Protein AF-A0A968ABQ9-F1 (afdb_monomer)

Nearest PDB structures (foldseek):
  1vh9-assembly1_A  TM=7.383E-01  e=1.690E-01  Escherichia coli
  5hmb-assembly1_A  TM=7.871E-01  e=1.147E-01  Streptomyces sahachiroi
  3s4k-assembly1_A  TM=7.893E-01  e=3.225E-01  Mycobacterium tuberculosis
  4qdb-assembly4_F  TM=7.900E-01  e=9.071E-01  Pseudomonas aeruginosa PAO1
  4qda-assembly3_D  TM=6.925E-01  e=5.409E-01  Pseudomonas aeruginosa PAO1

Mean predicted aligned error: 3.35 Å

Secondary structure (DSSP, 8-state):
---TTS-----EE-TTS-EEEEEE--GGGEEETTEE-HHHHHHHHHHHHHHHHH-S-TTSPPP---S-------S--BSSSEEEEE-

Structure (mmCIF, N/CA/C/O backbone):
data_AF-A0A968ABQ9-F1
#
_entry.id   AF-A0A968ABQ9-F1
#
loop_
_atom_site.group_PDB
_atom_site.id
_atom_site.type_symbol
_atom_site.label_atom_id
_atom_site.label_alt_id
_atom_site.label_comp_id
_atom_site.label_asym_id
_atom_site.label_entity_id
_atom_site.label_seq_id
_atom_site.pdbx_PDB_ins_code
_atom_site.Cartn_x
_atom_site.Cartn_y
_atom_site.Cartn_z
_atom_site.occupancy
_atom_site.B_iso_or_equiv
_atom_site.auth_seq_id
_atom_site.auth_comp_id
_atom_site.auth_asym_id
_atom_site.auth_atom_id
_atom_site.pdbx_PDB_model_num
ATOM 1 N N . MET A 1 1 ? 17.207 -9.243 2.630 1.00 53.38 1 MET A N 1
ATOM 2 C CA . MET A 1 1 ? 17.262 -8.594 3.957 1.00 53.38 1 MET A CA 1
ATOM 3 C C . MET A 1 1 ? 15.884 -8.758 4.563 1.00 53.38 1 MET A C 1
ATOM 5 O O . MET A 1 1 ? 14.923 -8.339 3.934 1.00 53.38 1 MET A O 1
ATOM 9 N N . GLU A 1 2 ? 15.768 -9.455 5.686 1.00 79.81 2 GLU A N 1
ATOM 10 C CA . GLU A 1 2 ? 14.475 -9.724 6.319 1.00 79.81 2 GLU A CA 1
ATOM 11 C C . GLU A 1 2 ? 14.197 -8.613 7.335 1.00 79.81 2 GLU A C 1
ATOM 13 O O . GLU A 1 2 ? 14.951 -8.438 8.290 1.00 79.81 2 GLU A O 1
ATOM 18 N N . ASN A 1 3 ? 13.176 -7.794 7.075 1.00 83.81 3 ASN A N 1
ATOM 19 C CA . ASN A 1 3 ? 12.723 -6.774 8.015 1.00 83.81 3 ASN A CA 1
ATOM 20 C C . ASN A 1 3 ? 11.444 -7.288 8.689 1.00 83.81 3 ASN A C 1
ATOM 22 O O . ASN A 1 3 ? 10.413 -7.275 8.022 1.00 83.81 3 ASN A O 1
ATOM 26 N N . PRO A 1 4 ? 11.475 -7.691 9.972 1.00 84.00 4 PRO A N 1
ATOM 27 C CA . PRO A 1 4 ? 10.311 -8.259 10.658 1.00 84.00 4 PRO A CA 1
ATOM 28 C C . PRO A 1 4 ? 9.153 -7.265 10.840 1.00 84.00 4 PRO A C 1
ATOM 30 O O . PRO A 1 4 ? 8.051 -7.665 11.199 1.00 84.00 4 PRO A O 1
ATOM 33 N N . PHE A 1 5 ? 9.395 -5.970 10.617 1.00 81.31 5 PHE A N 1
ATOM 34 C CA . PHE A 1 5 ? 8.380 -4.916 10.688 1.00 81.31 5 PHE A CA 1
ATOM 35 C C . PHE A 1 5 ? 7.928 -4.428 9.304 1.00 81.31 5 PHE A C 1
ATOM 37 O O . PHE A 1 5 ? 7.182 -3.449 9.208 1.00 81.31 5 PHE A O 1
ATOM 44 N N . GLY A 1 6 ? 8.408 -5.067 8.231 1.00 85.69 6 GLY A N 1
ATOM 45 C CA . GLY A 1 6 ? 7.993 -4.762 6.869 1.00 85.69 6 GLY A CA 1
ATOM 46 C C . GLY A 1 6 ? 6.520 -5.097 6.639 1.00 85.69 6 GLY A C 1
ATOM 47 O O . GLY A 1 6 ? 5.933 -5.918 7.332 1.00 85.69 6 GLY A O 1
ATOM 48 N N . LEU A 1 7 ? 5.911 -4.478 5.627 1.00 90.75 7 LEU A N 1
ATOM 49 C CA . LEU A 1 7 ? 4.535 -4.815 5.239 1.00 90.75 7 LEU A CA 1
ATOM 50 C C . LEU A 1 7 ? 4.445 -6.168 4.516 1.00 90.75 7 LEU A C 1
ATOM 52 O O . LEU A 1 7 ? 3.360 -6.731 4.439 1.00 90.75 7 LEU A O 1
ATOM 56 N N . HIS A 1 8 ? 5.574 -6.682 4.010 1.00 91.62 8 HIS A N 1
ATOM 57 C CA . HIS A 1 8 ? 5.666 -7.961 3.294 1.00 91.62 8 HIS A CA 1
ATOM 58 C C . HIS A 1 8 ? 4.632 -8.087 2.162 1.00 91.62 8 HIS A C 1
ATOM 60 O O . HIS A 1 8 ? 3.972 -9.109 2.014 1.00 91.62 8 HIS A O 1
ATOM 66 N N . LEU A 1 9 ? 4.470 -7.014 1.381 1.00 94.50 9 LEU A N 1
ATOM 67 C CA . LEU A 1 9 ? 3.531 -6.971 0.263 1.00 94.50 9 LEU A CA 1
ATOM 68 C C . LEU A 1 9 ? 4.009 -7.877 -0.875 1.00 94.50 9 LEU A C 1
ATOM 70 O O . LEU A 1 9 ? 5.160 -7.783 -1.309 1.00 94.50 9 LEU A O 1
ATOM 74 N N . GLU A 1 10 ? 3.098 -8.691 -1.396 1.00 94.56 10 GLU A N 1
ATOM 75 C CA . GLU A 1 10 ? 3.315 -9.514 -2.584 1.00 94.56 10 GLU A CA 1
ATOM 76 C C . GLU A 1 10 ? 2.591 -8.907 -3.786 1.00 94.56 10 GLU A C 1
ATOM 78 O O . GLU A 1 10 ? 1.461 -8.423 -3.669 1.00 94.56 10 GLU A O 1
ATOM 83 N N . PHE A 1 11 ? 3.252 -8.925 -4.943 1.00 94.94 11 PHE A N 1
ATOM 84 C CA . PHE A 1 11 ? 2.770 -8.285 -6.161 1.00 94.94 11 PHE A CA 1
ATOM 85 C C . PHE A 1 11 ? 2.713 -9.274 -7.317 1.00 94.94 11 PHE A C 1
ATOM 87 O O . PHE A 1 11 ? 3.613 -10.097 -7.480 1.00 94.94 11 PHE A O 1
ATOM 94 N N . TYR A 1 12 ? 1.697 -9.131 -8.160 1.00 94.25 12 TYR A N 1
ATOM 95 C CA . TYR A 1 12 ? 1.593 -9.834 -9.434 1.00 94.25 12 TYR A CA 1
ATOM 96 C C . TYR A 1 12 ? 1.045 -8.909 -10.519 1.00 94.25 12 TYR A C 1
ATOM 98 O O . TYR A 1 12 ? 0.426 -7.886 -10.223 1.00 94.25 12 TYR A O 1
ATOM 106 N N . TYR A 1 13 ? 1.274 -9.276 -11.779 1.00 93.69 13 TYR A N 1
ATOM 107 C CA . TYR A 1 13 ? 0.664 -8.608 -12.923 1.00 93.69 13 TYR A CA 1
ATOM 108 C C . TYR A 1 13 ? -0.618 -9.337 -13.314 1.00 93.69 13 TYR A C 1
ATOM 110 O O . TYR A 1 13 ? -0.618 -10.563 -13.421 1.00 93.69 13 TYR A O 1
ATOM 118 N N . ASP A 1 14 ? -1.711 -8.602 -13.509 1.00 94.25 14 ASP A N 1
ATOM 119 C CA . ASP A 1 14 ? -2.928 -9.190 -14.072 1.00 94.25 14 ASP A CA 1
ATOM 120 C C . ASP A 1 14 ? -2.879 -9.285 -15.606 1.00 94.25 14 ASP A C 1
ATOM 122 O O . ASP A 1 14 ? -1.925 -8.848 -16.248 1.00 94.25 14 ASP A O 1
ATOM 126 N N . GLU A 1 15 ? -3.927 -9.851 -16.210 1.00 92.56 15 GLU A N 1
ATOM 127 C CA . GLU A 1 15 ? -4.038 -10.034 -17.668 1.00 92.56 15 GLU A CA 1
ATOM 128 C C . GLU A 1 15 ? -3.969 -8.718 -18.462 1.00 92.56 15 GLU A C 1
ATOM 130 O O . GLU A 1 15 ? -3.608 -8.717 -19.638 1.00 92.56 15 GLU A O 1
ATOM 135 N N . SER A 1 16 ? -4.284 -7.591 -17.819 1.00 92.81 16 SER A N 1
ATOM 136 C CA . SER A 1 16 ? -4.206 -6.250 -18.404 1.00 92.81 16 SER A CA 1
ATOM 137 C C . SER A 1 16 ? -2.848 -5.579 -18.170 1.00 92.81 16 SER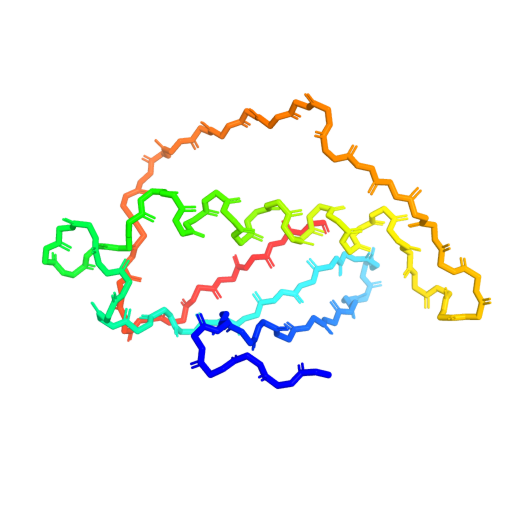 A C 1
ATOM 139 O O . SER A 1 16 ? -2.670 -4.423 -18.554 1.00 92.81 16 SER A O 1
ATOM 141 N N . GLY A 1 17 ? -1.902 -6.267 -17.522 1.00 90.62 17 GLY A N 1
ATOM 142 C CA . GLY A 1 17 ? -0.577 -5.751 -17.189 1.00 90.62 17 GLY A CA 1
ATOM 143 C C . GLY A 1 17 ? -0.551 -4.783 -16.003 1.00 90.62 17 GLY A C 1
ATOM 144 O O . GLY A 1 17 ? 0.426 -4.052 -15.854 1.00 90.62 17 GLY A O 1
ATOM 145 N N . ARG A 1 18 ? -1.595 -4.749 -15.164 1.00 95.19 18 ARG A N 1
ATOM 146 C CA . ARG A 1 18 ? -1.635 -3.906 -13.955 1.00 95.19 18 ARG A CA 1
ATOM 147 C C . ARG A 1 18 ? -0.914 -4.577 -12.803 1.00 95.19 18 ARG A C 1
ATOM 149 O O . ARG A 1 18 ? -1.000 -5.795 -12.662 1.00 95.19 18 ARG A O 1
ATOM 156 N N . VAL A 1 19 ? -0.296 -3.784 -11.934 1.00 96.75 19 VAL A N 1
ATOM 157 C CA . VAL A 1 19 ? 0.303 -4.295 -10.698 1.00 96.75 19 VAL A CA 1
ATOM 158 C C . VAL A 1 19 ? -0.789 -4.455 -9.652 1.00 96.75 19 VAL A C 1
ATOM 160 O O . VAL A 1 19 ? -1.450 -3.490 -9.268 1.00 96.75 19 VAL A O 1
ATOM 163 N N . ILE A 1 20 ? -0.963 -5.674 -9.160 1.00 97.56 20 ILE A N 1
ATOM 164 C CA . ILE A 1 20 ? -1.950 -6.017 -8.145 1.00 97.56 20 ILE A CA 1
ATOM 165 C C . ILE A 1 20 ? -1.246 -6.482 -6.876 1.00 97.56 20 ILE A C 1
ATOM 167 O O . ILE A 1 20 ? -0.288 -7.248 -6.932 1.00 97.56 20 ILE A O 1
ATOM 171 N N . CYS A 1 21 ? -1.763 -6.049 -5.728 1.00 97.62 21 CYS A N 1
ATOM 172 C CA . CYS A 1 21 ? -1.439 -6.623 -4.428 1.00 97.62 21 CYS A CA 1
ATOM 173 C C . CYS A 1 21 ? -2.730 -6.818 -3.628 1.00 97.62 21 CYS A C 1
ATOM 175 O O . CYS A 1 21 ? -3.551 -5.904 -3.517 1.00 97.62 21 CYS A O 1
ATOM 177 N N . GLU A 1 22 ? -2.917 -8.016 -3.083 1.00 97.50 22 GLU A N 1
ATOM 178 C CA . GLU A 1 22 ? -4.007 -8.338 -2.166 1.00 97.50 22 GLU A CA 1
ATOM 179 C C . GLU A 1 22 ? -3.414 -8.566 -0.785 1.00 97.50 22 GLU A C 1
ATOM 181 O O . GLU A 1 22 ? -2.528 -9.397 -0.604 1.00 97.50 22 GLU A O 1
ATOM 186 N N . TYR A 1 23 ? -3.872 -7.786 0.189 1.00 96.94 23 TYR A N 1
ATOM 187 C CA . TYR A 1 23 ? -3.213 -7.714 1.484 1.00 96.94 23 TYR A CA 1
ATOM 188 C C . TYR A 1 23 ? -4.224 -7.558 2.613 1.00 96.94 23 TYR A C 1
ATOM 190 O O . TYR A 1 23 ? -5.224 -6.856 2.469 1.00 96.94 23 TYR A O 1
ATOM 198 N N . VAL A 1 24 ? -3.963 -8.200 3.750 1.00 97.00 24 VAL A N 1
ATOM 199 C CA . VAL A 1 24 ? -4.736 -8.009 4.981 1.00 97.00 24 VAL A CA 1
ATOM 200 C C . VAL A 1 24 ? -3.896 -7.175 5.931 1.00 97.00 24 VAL A C 1
ATOM 202 O O . VAL A 1 24 ? -2.905 -7.651 6.479 1.00 97.00 24 VAL A O 1
ATOM 205 N N . VAL A 1 25 ? -4.301 -5.925 6.146 1.00 95.56 25 VAL A N 1
ATOM 206 C CA . VAL A 1 25 ? -3.587 -5.042 7.070 1.00 95.56 25 VAL A CA 1
ATOM 207 C C . VAL A 1 25 ? -3.865 -5.475 8.509 1.00 95.56 25 VAL A C 1
ATOM 209 O O . VAL A 1 25 ? -5.019 -5.477 8.945 1.00 95.56 25 VAL A O 1
ATOM 212 N N . GLY A 1 26 ? -2.812 -5.829 9.244 1.00 94.19 26 GLY A N 1
ATOM 213 C CA . GLY A 1 26 ? -2.903 -6.199 10.656 1.00 94.19 26 GLY A CA 1
ATOM 214 C C . GLY A 1 26 ? -3.229 -5.019 11.578 1.00 94.19 26 GLY A C 1
ATOM 215 O O . GLY A 1 26 ? -2.953 -3.859 11.266 1.00 94.19 26 GLY A O 1
ATOM 216 N N . ASP A 1 27 ? -3.776 -5.324 12.756 1.00 95.06 27 ASP A N 1
ATOM 217 C CA . ASP A 1 27 ? -4.182 -4.319 13.749 1.00 95.06 27 ASP A CA 1
ATOM 218 C C . ASP A 1 27 ? -3.009 -3.511 14.328 1.00 95.06 27 ASP A C 1
ATOM 220 O O . ASP A 1 27 ? -3.195 -2.389 14.797 1.00 95.06 27 ASP A O 1
ATOM 224 N N . SER A 1 28 ? -1.783 -4.031 14.233 1.00 94.25 28 SER A N 1
ATOM 225 C CA . SER A 1 28 ? -0.550 -3.321 14.600 1.00 94.25 28 SER A CA 1
ATOM 226 C C . SER A 1 28 ? -0.316 -2.039 13.789 1.00 94.25 28 SER A C 1
ATOM 228 O O . SER A 1 28 ? 0.453 -1.182 14.215 1.00 94.25 28 SER A O 1
ATOM 230 N N . TYR A 1 29 ? -0.986 -1.889 12.643 1.00 94.81 29 TYR A N 1
ATOM 231 C CA . TYR A 1 29 ? -0.875 -0.737 11.747 1.00 94.81 29 TYR A CA 1
ATOM 232 C C . TYR A 1 29 ? -2.069 0.227 11.842 1.00 94.81 29 TYR A C 1
ATOM 234 O O . TYR A 1 29 ? -2.292 1.039 10.938 1.00 94.81 29 TYR A O 1
ATOM 242 N N . GLN A 1 30 ? -2.870 0.146 12.908 1.00 95.44 30 GLN A N 1
ATOM 243 C CA . GLN A 1 30 ? -4.012 1.036 13.113 1.00 95.44 30 GLN A CA 1
ATOM 244 C C . GLN A 1 30 ? -3.584 2.474 13.436 1.00 95.44 30 GLN A C 1
ATOM 246 O O . GLN A 1 30 ? -2.648 2.716 14.192 1.00 95.44 30 GLN A O 1
ATOM 251 N N . GLY A 1 31 ? -4.311 3.443 12.876 1.00 93.25 31 GLY A N 1
ATOM 252 C CA . GLY A 1 31 ? -4.285 4.833 13.350 1.00 93.25 31 GLY A CA 1
ATOM 253 C C . GLY A 1 31 ? -5.428 5.114 14.325 1.00 93.25 31 GLY A C 1
ATOM 254 O O . GLY A 1 31 ? -5.240 5.767 15.345 1.00 93.25 31 GLY A O 1
ATOM 255 N N . TYR A 1 32 ? -6.601 4.558 14.024 1.00 91.56 32 TYR A N 1
ATOM 256 C CA . TYR A 1 32 ? -7.768 4.507 14.902 1.00 91.56 32 TYR A CA 1
ATOM 257 C C . TYR A 1 32 ? -8.245 3.055 15.002 1.00 91.56 32 TYR A C 1
ATOM 259 O O . TYR A 1 32 ? -7.994 2.291 14.065 1.00 91.56 32 TYR A O 1
ATOM 267 N N . PRO A 1 33 ? -8.974 2.670 16.065 1.00 95.62 33 PRO A N 1
ATOM 268 C CA . PRO A 1 33 ? -9.518 1.321 16.193 1.00 95.62 33 PRO A CA 1
ATOM 269 C C . PRO A 1 33 ? -10.227 0.852 14.914 1.00 95.62 33 PRO A C 1
ATOM 271 O O . PRO A 1 33 ? -11.138 1.514 14.411 1.00 95.62 33 PRO A O 1
ATOM 274 N N . GLY A 1 34 ? -9.770 -0.268 14.353 1.00 96.06 34 GLY A N 1
ATOM 275 C CA . GLY A 1 34 ? -10.318 -0.862 13.130 1.00 96.06 34 GLY A CA 1
ATOM 276 C C . GLY A 1 34 ? -9.950 -0.155 11.817 1.00 96.06 34 GLY A C 1
ATOM 277 O O . GLY A 1 34 ? -10.343 -0.630 10.753 1.00 96.06 34 GLY A O 1
ATOM 278 N N . THR A 1 35 ? -9.176 0.937 11.844 1.00 97.69 35 THR A N 1
ATOM 279 C CA . THR A 1 35 ? -8.788 1.716 10.654 1.00 97.69 35 THR A CA 1
ATOM 280 C C . THR A 1 35 ? -7.273 1.793 10.501 1.00 97.69 35 THR A C 1
ATOM 282 O O . THR A 1 35 ? -6.562 2.258 11.393 1.00 97.69 35 THR A O 1
ATOM 285 N N . THR A 1 36 ? -6.783 1.404 9.327 1.00 97.62 36 THR A N 1
ATOM 286 C CA . THR A 1 36 ? -5.366 1.478 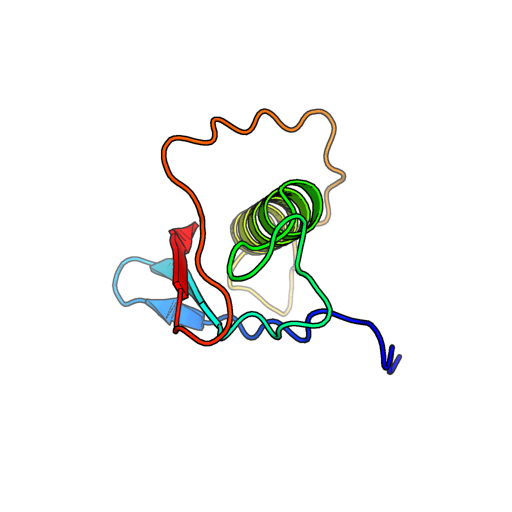8.956 1.00 97.62 36 THR A CA 1
ATOM 287 C C . THR A 1 36 ? -4.863 2.919 9.034 1.00 97.62 36 THR A C 1
ATOM 289 O O . THR A 1 36 ? -5.516 3.839 8.536 1.00 97.62 36 THR A O 1
ATOM 292 N N . HIS A 1 37 ? -3.692 3.126 9.637 1.00 97.62 37 HIS A N 1
ATOM 293 C CA . HIS A 1 37 ? -3.050 4.433 9.710 1.00 97.62 37 HIS A CA 1
ATOM 294 C C . HIS A 1 37 ? -2.811 4.994 8.300 1.00 97.62 37 HIS A C 1
ATOM 296 O O . HIS A 1 37 ? -2.289 4.301 7.426 1.00 97.62 37 HIS A O 1
ATOM 302 N N . GLY A 1 38 ? -3.145 6.268 8.072 1.00 97.50 38 GLY A N 1
ATOM 303 C CA . GLY A 1 38 ? -3.036 6.887 6.743 1.00 97.50 38 GLY A CA 1
ATOM 304 C C . GLY A 1 38 ? -1.627 6.797 6.150 1.00 97.50 38 GLY A C 1
ATOM 305 O O . GLY A 1 38 ? -1.474 6.517 4.968 1.00 97.50 38 GLY A O 1
ATOM 306 N N . GLY A 1 39 ? -0.588 6.919 6.981 1.00 97.50 39 GLY A N 1
ATOM 307 C CA . GLY A 1 39 ? 0.802 6.729 6.553 1.00 97.50 39 GLY A CA 1
ATOM 308 C C . GLY A 1 39 ? 1.107 5.323 6.021 1.00 97.50 39 GLY A C 1
ATOM 309 O O . GLY A 1 39 ? 1.852 5.201 5.061 1.00 97.50 39 GLY A O 1
ATOM 310 N N . ILE A 1 40 ? 0.482 4.275 6.571 1.00 97.19 40 ILE A N 1
ATOM 311 C CA . ILE A 1 40 ? 0.652 2.897 6.082 1.00 97.19 40 ILE A CA 1
ATOM 312 C C . ILE A 1 40 ? -0.031 2.732 4.727 1.00 97.19 40 ILE A C 1
ATOM 314 O O . ILE A 1 40 ? 0.537 2.143 3.813 1.00 97.19 40 ILE A O 1
ATOM 318 N N . VAL A 1 41 ? 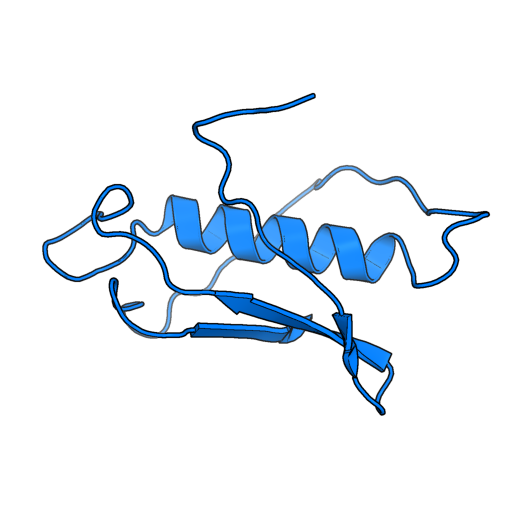-1.214 3.328 4.560 1.00 97.62 41 VAL A N 1
ATOM 319 C CA . VAL A 1 41 ? -1.884 3.387 3.256 1.00 97.62 41 VAL A CA 1
ATOM 320 C C . VAL A 1 41 ? -1.023 4.131 2.230 1.00 97.62 41 VAL A C 1
ATOM 322 O O . VAL A 1 41 ? -0.868 3.640 1.116 1.00 97.62 41 VAL A O 1
ATOM 325 N N . ALA A 1 42 ? -0.420 5.268 2.594 1.00 98.12 42 ALA A N 1
ATOM 326 C CA . ALA A 1 42 ? 0.507 5.984 1.715 1.00 98.12 42 ALA A CA 1
ATOM 327 C C . ALA A 1 42 ? 1.721 5.132 1.329 1.00 98.12 42 ALA A C 1
ATOM 329 O O . ALA A 1 42 ? 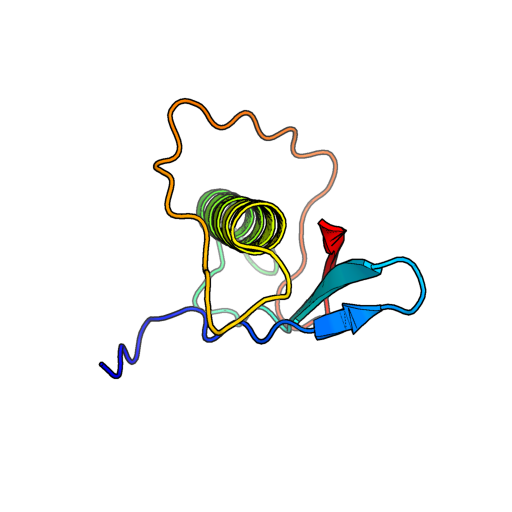2.043 5.076 0.149 1.00 98.12 42 ALA A O 1
ATOM 330 N N . SER A 1 43 ? 2.358 4.450 2.287 1.00 96.81 43 SER A N 1
ATOM 331 C CA . SER A 1 43 ? 3.494 3.559 2.020 1.00 96.81 43 SER A CA 1
ATOM 332 C C . SER A 1 43 ? 3.130 2.421 1.068 1.00 96.81 43 SER A C 1
ATOM 334 O O . SER A 1 43 ? 3.885 2.134 0.147 1.00 96.81 43 SER A O 1
ATOM 336 N N . MET A 1 44 ? 1.958 1.803 1.246 1.00 97.19 44 MET A N 1
ATOM 337 C CA . MET A 1 44 ? 1.472 0.771 0.326 1.00 97.19 44 MET A CA 1
ATOM 338 C C . MET A 1 44 ? 1.258 1.321 -1.090 1.00 97.19 44 MET A C 1
ATOM 340 O O . MET A 1 44 ? 1.628 0.667 -2.059 1.00 97.19 44 MET A O 1
ATOM 344 N N . ILE A 1 45 ? 0.680 2.522 -1.221 1.00 97.25 45 ILE A N 1
ATOM 345 C CA . ILE A 1 45 ? 0.484 3.177 -2.525 1.00 97.25 45 ILE A CA 1
ATOM 346 C C . ILE A 1 45 ? 1.831 3.507 -3.182 1.00 97.25 45 ILE A C 1
ATOM 348 O O . ILE A 1 45 ? 1.989 3.276 -4.377 1.00 97.25 45 ILE A O 1
ATOM 352 N N . ASP A 1 46 ? 2.791 4.031 -2.420 1.00 97.25 46 ASP A N 1
ATOM 353 C CA . ASP A 1 46 ? 4.130 4.361 -2.917 1.00 97.25 46 ASP A CA 1
ATOM 354 C C . ASP A 1 46 ? 4.849 3.118 -3.464 1.00 97.25 46 ASP A C 1
ATOM 356 O O . ASP 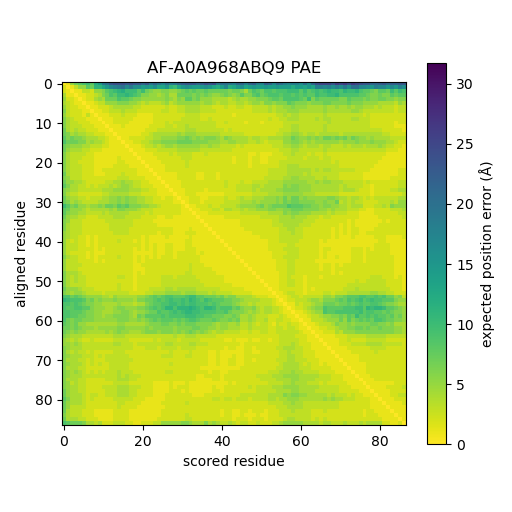A 1 46 ? 5.339 3.135 -4.591 1.00 97.25 46 ASP A O 1
ATOM 360 N N . GLU A 1 47 ? 4.811 2.000 -2.730 1.00 95.56 47 GLU A N 1
ATOM 361 C CA . GLU A 1 47 ? 5.424 0.736 -3.162 1.00 95.56 47 GLU A CA 1
ATOM 362 C C . GLU A 1 47 ? 4.780 0.192 -4.450 1.00 95.56 47 GLU A C 1
ATOM 364 O O . GLU A 1 47 ? 5.486 -0.241 -5.363 1.00 95.56 47 GLU A O 1
ATOM 369 N N . VAL A 1 48 ? 3.446 0.255 -4.565 1.00 96.00 48 VAL A N 1
ATOM 370 C CA . VAL A 1 48 ? 2.717 -0.163 -5.779 1.00 96.00 48 VAL A CA 1
ATOM 371 C C . VAL A 1 48 ? 3.170 0.658 -6.988 1.00 96.00 48 VAL A C 1
ATOM 373 O O . VAL A 1 48 ? 3.485 0.089 -8.030 1.00 96.00 48 VAL A O 1
ATOM 376 N N . LEU A 1 49 ? 3.259 1.985 -6.857 1.00 95.44 49 LEU A N 1
ATOM 377 C CA . LEU A 1 49 ? 3.737 2.863 -7.933 1.00 95.44 49 LEU A CA 1
ATOM 378 C C . LEU A 1 49 ? 5.211 2.595 -8.276 1.00 95.44 49 LEU A C 1
ATOM 380 O O . LEU A 1 49 ? 5.586 2.609 -9.451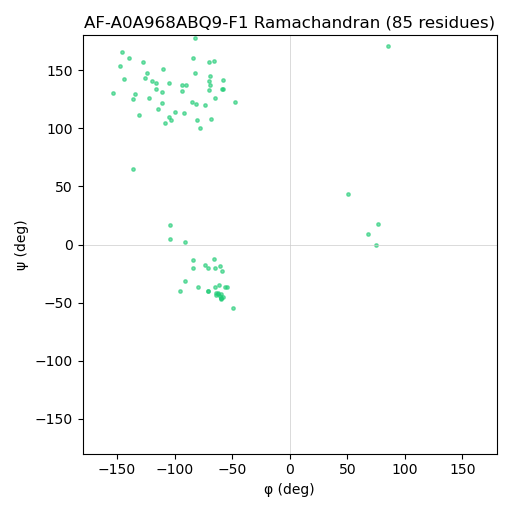 1.00 95.44 49 LEU A O 1
ATOM 384 N N . GLY A 1 50 ? 6.021 2.287 -7.260 1.00 94.88 50 GLY A N 1
ATOM 385 C CA . GLY A 1 50 ? 7.375 1.752 -7.387 1.00 94.88 50 GLY A CA 1
ATOM 386 C C . GLY A 1 50 ? 7.438 0.565 -8.346 1.00 94.88 50 GLY A C 1
ATOM 387 O O . GLY A 1 50 ? 8.181 0.582 -9.329 1.00 94.88 50 GLY A O 1
ATOM 388 N N . ARG A 1 51 ? 6.607 -0.448 -8.083 1.00 93.62 51 ARG A N 1
ATOM 389 C CA . ARG A 1 51 ? 6.507 -1.677 -8.884 1.00 93.62 51 ARG A CA 1
ATOM 390 C C . ARG A 1 51 ? 6.022 -1.415 -10.307 1.00 93.62 51 ARG A C 1
ATOM 392 O O . ARG A 1 51 ? 6.602 -1.965 -11.238 1.00 93.62 51 ARG A O 1
ATOM 399 N N . VAL A 1 52 ? 5.030 -0.539 -10.486 1.00 93.94 52 VAL A N 1
ATOM 400 C CA . VAL A 1 52 ? 4.534 -0.151 -11.820 1.00 93.94 52 VAL A CA 1
ATOM 401 C C . VAL A 1 52 ? 5.660 0.431 -12.671 1.00 93.94 52 VAL A C 1
ATOM 403 O O . VAL A 1 52 ? 5.809 0.066 -13.835 1.00 93.94 52 VAL A O 1
ATOM 406 N N . HIS A 1 53 ? 6.480 1.318 -12.101 1.00 93.81 53 HIS A N 1
ATOM 407 C CA . HIS A 1 53 ? 7.596 1.907 -12.836 1.00 93.81 53 HIS A CA 1
ATOM 408 C C . HIS A 1 53 ? 8.727 0.911 -13.100 1.00 93.81 53 HIS A C 1
ATOM 410 O O . HIS A 1 53 ? 9.306 0.934 -14.188 1.00 93.81 53 HIS A O 1
ATOM 416 N N . MET A 1 54 ? 9.034 0.058 -12.115 1.00 93.19 54 MET A N 1
ATOM 417 C CA . MET A 1 54 ? 10.089 -0.954 -12.204 1.00 93.19 54 MET A CA 1
ATOM 418 C C . MET A 1 54 ? 9.902 -1.857 -13.426 1.00 93.19 54 MET A C 1
ATOM 420 O O . MET A 1 54 ? 10.888 -2.180 -14.088 1.00 93.19 54 MET A O 1
ATOM 424 N N . GLY A 1 55 ? 8.645 -2.163 -13.765 1.00 87.56 55 GLY A N 1
ATOM 425 C CA . GLY A 1 55 ? 8.270 -2.973 -14.918 1.00 87.56 55 GLY A CA 1
ATOM 426 C C . GLY A 1 55 ? 8.299 -4.473 -14.622 1.00 87.56 55 GLY A C 1
ATOM 427 O O . GLY A 1 55 ? 8.724 -4.916 -13.556 1.00 87.56 55 GLY A O 1
ATOM 428 N N . ALA A 1 56 ? 7.787 -5.266 -15.566 1.00 85.31 56 ALA A N 1
ATOM 429 C CA . ALA A 1 56 ? 7.706 -6.724 -15.438 1.00 85.31 56 ALA A CA 1
ATOM 430 C C . ALA A 1 56 ? 9.008 -7.447 -15.837 1.00 85.31 56 ALA A C 1
ATOM 432 O O . ALA A 1 56 ? 9.159 -8.634 -15.559 1.00 85.31 56 ALA A O 1
ATOM 433 N N . ASP A 1 57 ? 9.933 -6.740 -16.492 1.00 87.56 57 ASP A N 1
ATOM 434 C CA . ASP A 1 57 ? 11.239 -7.268 -16.881 1.00 87.56 57 ASP A CA 1
ATOM 435 C C . ASP A 1 57 ? 12.176 -7.285 -15.665 1.00 87.56 57 ASP A C 1
ATOM 437 O O . ASP A 1 57 ? 12.724 -6.257 -15.259 1.00 87.56 57 ASP A O 1
ATOM 441 N N . MET A 1 58 ? 12.326 -8.466 -15.065 1.00 81.50 58 MET A N 1
ATOM 442 C CA . MET A 1 58 ? 13.178 -8.664 -13.893 1.00 81.50 58 MET A CA 1
ATOM 443 C C . MET A 1 58 ? 14.674 -8.567 -14.215 1.00 81.50 58 MET A C 1
ATOM 445 O O . MET A 1 58 ? 15.461 -8.319 -13.301 1.00 81.50 58 MET A O 1
ATOM 449 N N . ASP A 1 59 ? 15.064 -8.726 -15.483 1.00 91.44 59 ASP A N 1
ATOM 450 C CA . ASP A 1 59 ? 16.461 -8.648 -15.916 1.00 91.44 59 ASP A CA 1
ATOM 451 C C . ASP A 1 59 ? 16.896 -7.195 -16.165 1.00 91.44 59 ASP A C 1
ATOM 453 O O . ASP A 1 59 ? 18.088 -6.881 -16.131 1.00 91.44 59 ASP A O 1
ATOM 457 N N . ASN A 1 60 ? 15.935 -6.287 -16.368 1.00 90.88 60 ASN A N 1
ATOM 458 C CA . ASN A 1 60 ? 16.189 -4.866 -16.586 1.00 90.88 60 ASN A CA 1
ATOM 459 C C . ASN A 1 60 ? 15.226 -3.954 -15.795 1.00 90.88 60 ASN A C 1
ATOM 461 O O . ASN A 1 60 ? 14.435 -3.206 -16.388 1.00 90.88 60 ASN A O 1
ATOM 465 N N . PRO A 1 61 ? 15.290 -3.976 -14.451 1.00 90.19 61 PRO A N 1
ATOM 466 C CA . PRO A 1 61 ? 14.412 -3.171 -13.618 1.00 90.19 61 PRO A CA 1
ATOM 467 C C . PRO A 1 61 ? 14.746 -1.682 -13.734 1.00 90.19 61 PRO A C 1
ATOM 469 O O . PRO A 1 61 ? 15.906 -1.262 -13.672 1.00 90.19 61 PRO A O 1
ATOM 472 N N . ARG A 1 62 ? 13.709 -0.848 -13.833 1.00 92.06 62 ARG A N 1
ATOM 473 C CA . ARG A 1 62 ? 13.871 0.612 -13.796 1.00 92.06 62 ARG A CA 1
ATOM 474 C C . ARG A 1 62 ? 13.894 1.107 -12.357 1.00 92.06 62 ARG A C 1
ATOM 476 O O . ARG A 1 62 ? 12.937 0.919 -11.608 1.00 92.06 62 ARG A O 1
ATOM 483 N N . PHE A 1 63 ? 14.972 1.784 -11.980 1.00 90.50 63 PHE A N 1
ATOM 484 C CA . PHE A 1 63 ? 15.107 2.384 -10.655 1.00 90.50 63 PHE A CA 1
ATOM 485 C C . PHE A 1 63 ? 14.663 3.845 -10.663 1.00 90.50 63 PHE A C 1
ATOM 487 O O . PHE A 1 63 ? 15.018 4.612 -11.558 1.00 90.50 63 PHE A O 1
ATOM 494 N N . MET A 1 64 ? 13.918 4.237 -9.633 1.00 92.88 64 MET A N 1
ATOM 495 C CA . MET A 1 64 ? 13.481 5.613 -9.427 1.00 92.88 64 MET A CA 1
ATOM 496 C C . MET A 1 64 ? 13.418 5.957 -7.941 1.00 92.88 64 MET A C 1
ATOM 498 O O . MET A 1 64 ? 13.410 5.074 -7.085 1.00 92.88 64 MET A O 1
ATOM 502 N N . TYR A 1 65 ? 13.314 7.252 -7.658 1.00 95.50 65 TYR A N 1
ATOM 503 C CA . TYR A 1 65 ? 12.993 7.775 -6.336 1.00 95.50 65 TYR A CA 1
ATOM 504 C C . TYR A 1 65 ? 11.697 8.577 -6.407 1.00 95.50 65 TYR A C 1
ATOM 506 O O . TYR A 1 65 ? 11.484 9.341 -7.354 1.00 95.50 65 TYR A O 1
ATOM 514 N N . THR A 1 66 ? 10.848 8.445 -5.389 1.00 96.94 66 THR A N 1
ATOM 515 C CA . THR A 1 66 ? 9.615 9.229 -5.286 1.00 96.94 66 THR A CA 1
ATOM 516 C C . THR A 1 66 ? 9.953 10.697 -5.029 1.00 96.94 66 THR A C 1
ATOM 518 O O . THR A 1 66 ? 10.373 11.073 -3.938 1.00 96.94 66 THR A O 1
ATOM 521 N N . ALA A 1 67 ? 9.755 11.553 -6.034 1.00 97.94 67 ALA A N 1
ATOM 522 C CA . ALA A 1 67 ? 9.966 12.996 -5.893 1.00 97.94 67 ALA A CA 1
ATOM 523 C C . ALA A 1 67 ? 8.789 13.696 -5.191 1.00 97.94 67 ALA A C 1
ATOM 525 O O . ALA A 1 67 ? 8.974 14.643 -4.429 1.00 97.94 67 ALA A O 1
ATOM 526 N N . LYS A 1 6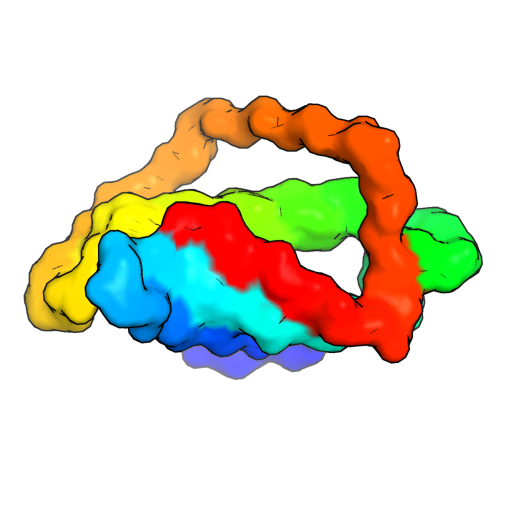8 ? 7.561 13.245 -5.467 1.00 97.69 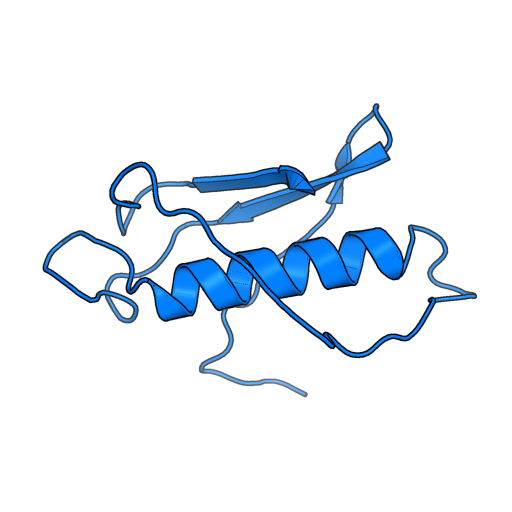68 LYS A N 1
ATOM 527 C CA . LYS A 1 68 ? 6.330 13.780 -4.882 1.00 97.69 68 LYS A CA 1
ATOM 528 C C . LYS A 1 68 ? 5.252 12.705 -4.873 1.00 97.69 68 LYS A C 1
ATOM 530 O O . LYS A 1 68 ? 4.947 12.137 -5.916 1.00 97.69 68 LYS A O 1
ATOM 535 N N . LEU A 1 69 ? 4.615 12.522 -3.722 1.00 97.75 69 LEU A N 1
ATOM 536 C CA . LEU A 1 69 ? 3.427 11.689 -3.564 1.00 97.75 69 LEU A CA 1
ATOM 537 C C . LEU A 1 69 ? 2.244 12.568 -3.142 1.00 97.75 69 LEU A C 1
ATOM 539 O O . LEU A 1 69 ? 2.367 13.437 -2.281 1.00 97.75 69 LEU A O 1
ATOM 543 N N . THR A 1 70 ? 1.086 12.384 -3.770 1.00 98.06 70 THR A N 1
ATOM 544 C CA . THR A 1 70 ? -0.159 13.069 -3.392 1.00 98.06 70 THR A CA 1
ATOM 545 C C . THR A 1 70 ? -1.263 12.033 -3.277 1.00 98.06 70 THR A C 1
ATOM 547 O O . THR A 1 70 ? -1.676 11.451 -4.275 1.00 98.06 70 THR A O 1
ATOM 550 N N . VAL A 1 71 ? -1.736 11.800 -2.052 1.00 97.81 71 VAL A N 1
ATOM 551 C CA . VAL A 1 71 ? -2.752 10.786 -1.747 1.00 97.81 71 VAL A CA 1
ATOM 552 C C . VAL A 1 71 ? -4.051 11.468 -1.340 1.00 97.81 71 VAL A C 1
ATOM 554 O O . VAL A 1 71 ? -4.059 12.340 -0.476 1.00 97.81 71 VAL A O 1
ATOM 557 N N . ASN A 1 72 ? -5.159 11.042 -1.945 1.00 98.12 72 ASN A N 1
ATOM 558 C CA . ASN A 1 72 ? -6.499 11.507 -1.597 1.00 98.12 72 ASN A CA 1
ATOM 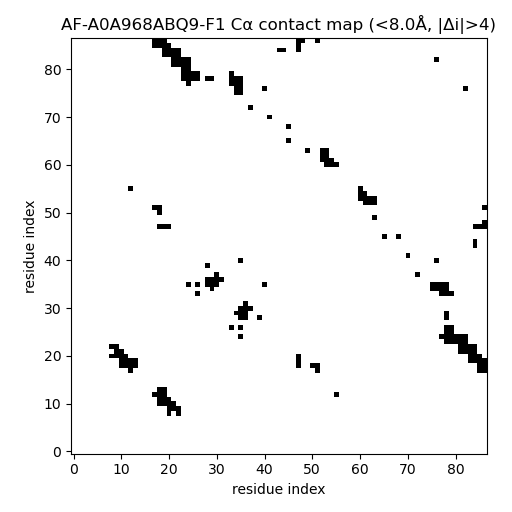559 C C . ASN A 1 72 ? -7.261 10.386 -0.880 1.00 98.12 72 ASN A C 1
ATOM 561 O O . ASN A 1 72 ? -7.735 9.444 -1.517 1.00 98.12 72 ASN A O 1
ATOM 565 N N . TYR A 1 73 ? -7.405 10.492 0.440 1.00 97.50 73 TYR A N 1
ATOM 566 C CA . TYR A 1 73 ? -8.131 9.511 1.249 1.00 97.50 73 TYR A CA 1
ATOM 567 C C . TYR A 1 73 ? -9.637 9.748 1.157 1.00 97.50 73 TYR A C 1
ATOM 569 O O . TYR A 1 73 ? -10.162 10.706 1.716 1.00 97.50 73 TYR A O 1
ATOM 577 N N . ARG A 1 74 ? -10.343 8.876 0.432 1.00 97.44 74 ARG A N 1
ATOM 578 C CA . ARG A 1 74 ? -11.793 9.021 0.202 1.00 97.44 74 ARG A CA 1
ATOM 579 C C . ARG A 1 74 ? -12.652 8.312 1.244 1.00 97.44 74 ARG A C 1
ATOM 581 O O . ARG A 1 74 ? -13.777 8.734 1.491 1.00 97.44 74 ARG A O 1
ATOM 588 N N . LYS A 1 75 ? -12.159 7.205 1.801 1.00 96.94 75 LYS A N 1
ATOM 589 C CA . LYS A 1 75 ? -12.851 6.372 2.793 1.00 96.94 75 LYS A CA 1
ATOM 590 C C . LYS A 1 75 ? -11.828 5.754 3.755 1.00 96.94 75 LYS A C 1
ATOM 592 O O . LYS A 1 75 ? -10.685 5.555 3.338 1.00 96.94 75 LYS A O 1
ATOM 597 N N . PRO A 1 76 ? -12.222 5.426 4.998 1.00 96.62 76 PRO A N 1
ATOM 598 C CA . PRO A 1 76 ? -11.384 4.649 5.907 1.00 96.62 76 PRO A CA 1
ATOM 599 C C . PRO A 1 76 ? -11.012 3.290 5.304 1.00 96.62 76 PRO A C 1
ATOM 601 O O . PRO A 1 76 ? -11.847 2.647 4.663 1.00 96.62 76 PRO A O 1
ATOM 604 N N . VAL A 1 77 ? -9.776 2.847 5.534 1.00 97.75 77 VAL A N 1
ATOM 605 C CA . VAL A 1 77 ? -9.290 1.528 5.109 1.00 97.75 77 VAL A CA 1
ATOM 606 C C . VAL A 1 77 ? -9.339 0.583 6.313 1.00 97.75 77 VAL A C 1
ATOM 608 O O . VAL A 1 77 ? -8.613 0.824 7.280 1.00 97.75 77 VAL A O 1
ATOM 611 N N . PRO A 1 78 ? -10.184 -0.462 6.305 1.00 97.31 78 PRO A N 1
ATOM 612 C CA . PRO A 1 78 ? -10.330 -1.347 7.453 1.00 97.31 78 PRO A CA 1
ATOM 613 C C . PRO A 1 78 ? -9.077 -2.200 7.671 1.00 97.31 78 PRO A C 1
ATOM 615 O O . PRO A 1 78 ? -8.447 -2.637 6.711 1.00 97.31 78 PRO A O 1
ATOM 618 N N . THR A 1 79 ? -8.752 -2.465 8.932 1.00 97.50 79 THR A N 1
ATOM 619 C CA . THR A 1 79 ? -7.818 -3.542 9.311 1.00 97.50 79 THR A CA 1
ATOM 620 C C . THR A 1 79 ? -8.554 -4.881 9.397 1.00 97.50 79 THR A C 1
ATOM 622 O O . THR A 1 79 ? -9.788 -4.921 9.426 1.00 97.50 79 THR A O 1
ATOM 625 N N . GLY A 1 80 ? -7.812 -5.991 9.337 1.00 96.62 80 GLY A N 1
ATOM 626 C CA . GLY A 1 80 ? -8.363 -7.350 9.417 1.00 96.62 80 GLY A CA 1
ATOM 627 C C . GLY A 1 80 ? -9.226 -7.774 8.221 1.00 96.62 80 GLY A C 1
ATOM 628 O O . GLY A 1 80 ? -9.869 -8.821 8.263 1.00 96.62 80 GLY A O 1
ATOM 629 N N . LYS A 1 81 ? -9.262 -6.975 7.149 1.00 96.38 81 LYS A N 1
ATOM 630 C CA . LYS A 1 81 ? -9.963 -7.285 5.897 1.00 96.38 81 LYS A CA 1
ATOM 631 C C . LYS A 1 81 ? -8.998 -7.214 4.726 1.00 96.38 81 LYS A C 1
ATOM 633 O O . LYS A 1 81 ? -8.099 -6.377 4.718 1.00 96.38 81 LYS A O 1
ATOM 638 N N . THR A 1 82 ? -9.231 -8.057 3.725 1.00 97.25 82 THR A N 1
ATOM 639 C CA . THR A 1 82 ? -8.476 -8.004 2.474 1.00 97.25 82 THR A CA 1
ATOM 640 C C . THR A 1 82 ? -8.765 -6.697 1.752 1.00 97.25 82 THR A C 1
ATOM 642 O O . THR A 1 82 ? -9.920 -6.355 1.484 1.00 97.25 82 THR A O 1
ATOM 645 N N . ILE A 1 83 ? -7.700 -5.978 1.428 1.00 96.94 83 ILE A N 1
ATOM 646 C CA . ILE A 1 83 ? -7.707 -4.827 0.538 1.00 96.94 83 ILE A CA 1
ATOM 647 C C . ILE A 1 83 ? -6.999 -5.200 -0.758 1.00 96.94 83 ILE A C 1
ATOM 649 O O . ILE A 1 83 ? -6.099 -6.039 -0.768 1.00 96.94 83 ILE A O 1
ATOM 653 N N . LYS A 1 84 ? -7.407 -4.554 -1.849 1.00 97.69 84 LYS A N 1
ATOM 654 C CA . LYS A 1 84 ? -6.775 -4.700 -3.155 1.00 97.69 84 LYS A CA 1
ATOM 655 C C . LYS A 1 84 ? -6.135 -3.379 -3.552 1.00 97.69 84 LYS A C 1
ATOM 657 O O . LYS A 1 84 ? -6.831 -2.376 -3.717 1.00 97.69 84 LYS A O 1
ATOM 662 N N . LEU A 1 85 ? -4.819 -3.392 -3.689 1.00 97.62 85 LEU A N 1
ATOM 663 C CA . LEU A 1 85 ? -4.032 -2.314 -4.266 1.00 97.62 85 LEU A CA 1
ATOM 664 C C . LEU A 1 85 ? -3.914 -2.565 -5.772 1.00 97.62 85 LEU A C 1
ATOM 666 O O . LEU A 1 85 ? -3.725 -3.705 -6.200 1.00 97.62 85 LEU A O 1
ATOM 670 N N . VAL A 1 86 ? -4.062 -1.508 -6.567 1.00 97.12 86 VAL A N 1
ATOM 671 C CA . VAL A 1 86 ? -4.007 -1.568 -8.032 1.00 97.12 86 VAL A CA 1
ATOM 672 C C . VAL A 1 86 ? -3.167 -0.399 -8.525 1.00 97.12 86 VAL A C 1
ATOM 674 O O . VAL A 1 86 ? -3.465 0.748 -8.178 1.00 97.12 86 VAL A O 1
ATOM 677 N N . GLY A 1 87 ? -2.140 -0.709 -9.312 1.00 94.25 87 GLY A N 1
ATOM 678 C CA . GLY A 1 87 ? -1.227 0.229 -9.959 1.00 94.25 87 GLY A CA 1
ATOM 679 C C . GLY A 1 87 ? -1.174 0.047 -11.463 1.00 94.25 87 GLY A C 1
ATOM 680 O O . GLY A 1 87 ? -1.403 -1.091 -11.935 1.00 94.25 87 GLY A O 1
#

Sequence (87 aa):
MENPFGLHLEFYYDESGRVICEYVVGDSYQGYPGTTHGGIVASMIDEVLGRVHMGADMDNPRFMYTAKLTVNYRKPVPTGKTIKLVG

Foldseek 3Di:
DDDVPDQPWDWDADPVRKIKTKHAAAPVQDPDVFFGDVVVVQVVLVVSVLDSQLGPPPVRGDDDDPPDDDDDDPDTDGHRDIDMDID

Solvent-accessible surface area (backbone atoms only — not comparable to full-atom values): 5602 Å² total; per-residue (Å²): 135,91,59,94,85,57,86,80,82,59,76,47,69,49,99,87,68,34,38,35,30,75,46,63,43,54,72,93,49,45,66,46,94,66,23,45,18,67,69,58,54,50,52,54,52,51,52,40,51,48,51,50,63,22,49,90,49,82,91,66,62,47,85,84,76,90,86,79,87,86,86,84,87,86,69,88,47,57,34,80,38,80,43,77,50,79,64

Radius of gyration: 13.74 Å; Cα contacts (8 Å, |Δi|>4): 109; chains: 1; bounding box: 30×24×35 Å

pLDDT: mean 93.88, std 6.03, range [53.38, 98.12]